Protein AF-A0AB36J123-F1 (afdb_monomer)

Solvent-accessible surface area (backbone atoms only — not comparable to full-atom values): 5762 Å² total; per-residue (Å²): 133,56,73,65,58,53,52,52,52,54,53,50,51,56,48,67,76,35,75,91,59,73,52,98,80,51,66,58,70,63,59,67,69,46,84,74,71,79,48,74,66,59,41,50,56,52,34,65,70,54,67,84,54,100,64,72,83,83,39,72,68,49,52,48,54,49,39,52,49,45,22,69,74,67,77,42,82,62,50,75,66,50,52,55,48,37,52,54,56,54,75,74,108

Mean predicted aligned error: 8.82 Å

Foldseek 3Di:
DDPVVVVVVVVVVVCVVQVPDQDPVGCVVVVVPPPDADDPVLLVVLLVVPLVDPDDQPDPVLLVVSQVSSCVSVVDGHDPVSSVSSSVVNVVD

Structure (mmCIF, N/CA/C/O backbone):
data_AF-A0AB36J123-F1
#
_entry.id   AF-A0AB36J123-F1
#
loop_
_atom_site.group_PDB
_atom_site.id
_atom_site.type_symbol
_atom_site.label_atom_id
_atom_site.label_alt_id
_atom_site.label_comp_id
_atom_site.label_asym_id
_atom_site.label_entity_id
_atom_site.label_seq_id
_atom_site.pdbx_PDB_ins_code
_atom_site.Cartn_x
_atom_site.Cartn_y
_atom_site.Cartn_z
_atom_site.occupancy
_atom_site.B_iso_or_equiv
_atom_site.auth_seq_id
_atom_site.auth_comp_id
_atom_site.auth_asym_id
_atom_site.auth_atom_id
_atom_site.pdbx_PDB_model_num
ATOM 1 N N . MET A 1 1 ? -23.799 4.074 -5.678 1.00 66.69 1 MET A N 1
ATOM 2 C CA . MET A 1 1 ? -23.306 4.081 -4.283 1.00 66.69 1 MET A CA 1
ATOM 3 C C . MET A 1 1 ? -22.086 4.968 -4.229 1.00 66.69 1 MET A C 1
ATOM 5 O O . MET A 1 1 ? -21.117 4.671 -4.922 1.00 66.69 1 MET A O 1
ATOM 9 N N . SER A 1 2 ? -22.160 6.059 -3.476 1.00 87.00 2 SER A N 1
ATOM 10 C CA . SER A 1 2 ? -21.027 6.953 -3.257 1.00 87.00 2 SER A CA 1
ATOM 11 C C . SER A 1 2 ? -19.980 6.278 -2.357 1.00 87.00 2 SER A C 1
ATOM 13 O O . SER A 1 2 ? -20.276 5.307 -1.655 1.00 87.00 2 SER A O 1
ATOM 15 N N . MET A 1 3 ? -18.743 6.782 -2.362 1.00 82.75 3 MET A N 1
ATOM 16 C CA . MET A 1 3 ? -17.713 6.339 -1.412 1.00 82.75 3 MET A CA 1
ATOM 17 C C . MET A 1 3 ? -18.166 6.567 0.040 1.00 82.75 3 MET A C 1
ATOM 19 O O . MET A 1 3 ? -17.951 5.710 0.896 1.00 82.75 3 MET A O 1
ATOM 23 N N . GLY A 1 4 ? -18.876 7.674 0.290 1.00 86.06 4 GLY A N 1
ATOM 24 C CA . GLY A 1 4 ? -19.454 7.997 1.594 1.00 86.06 4 GLY A CA 1
ATOM 25 C C . GLY A 1 4 ? -20.437 6.934 2.087 1.00 86.06 4 GLY A C 1
ATOM 26 O O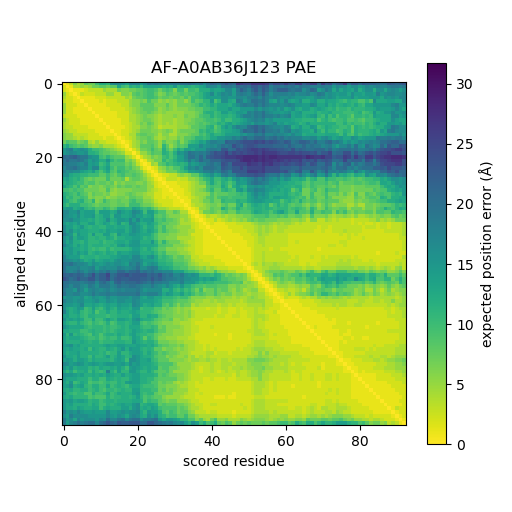 . GLY A 1 4 ? -20.349 6.515 3.239 1.00 86.06 4 GLY A O 1
ATOM 27 N N . ASP A 1 5 ? -21.292 6.411 1.203 1.00 89.19 5 ASP A N 1
ATOM 28 C CA . ASP A 1 5 ? -22.276 5.376 1.560 1.00 89.19 5 ASP A CA 1
ATOM 29 C C . ASP A 1 5 ? -21.591 4.076 2.011 1.00 89.19 5 ASP A C 1
ATOM 31 O O . ASP A 1 5 ? -22.054 3.391 2.924 1.00 89.19 5 ASP A O 1
ATOM 35 N N . ARG A 1 6 ? -20.464 3.725 1.378 1.00 87.25 6 ARG A N 1
ATOM 36 C CA . ARG A 1 6 ? -19.690 2.518 1.710 1.00 87.25 6 ARG A CA 1
ATOM 37 C C . ARG A 1 6 ? -19.005 2.657 3.063 1.00 87.25 6 ARG A C 1
ATOM 39 O O . ARG A 1 6 ? -19.091 1.744 3.882 1.00 87.25 6 ARG A O 1
ATOM 46 N N . VAL A 1 7 ? -18.379 3.807 3.312 1.00 84.94 7 VAL A N 1
ATOM 47 C CA . VAL A 1 7 ? -17.730 4.108 4.595 1.00 84.94 7 VAL A CA 1
ATOM 48 C C . VAL A 1 7 ? -18.759 4.103 5.724 1.00 84.94 7 VAL A C 1
ATOM 50 O O . VAL A 1 7 ? -18.542 3.442 6.737 1.00 84.94 7 VAL A O 1
ATOM 53 N N . ALA A 1 8 ? -19.914 4.747 5.532 1.00 86.44 8 ALA A N 1
ATOM 54 C CA . ALA A 1 8 ? -20.993 4.752 6.519 1.00 86.44 8 ALA A CA 1
ATOM 55 C C . ALA A 1 8 ? -21.461 3.331 6.874 1.00 86.44 8 ALA A C 1
AT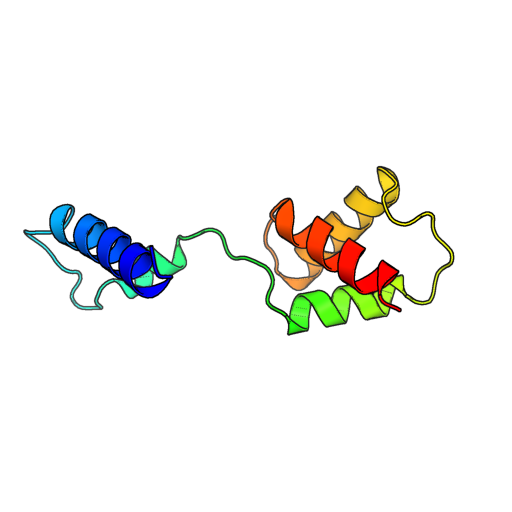OM 57 O O . ALA A 1 8 ? -21.684 3.024 8.045 1.00 86.44 8 ALA A O 1
ATOM 58 N N . ARG A 1 9 ? -21.544 2.436 5.881 1.00 86.94 9 ARG A N 1
ATOM 59 C CA . ARG A 1 9 ? -21.937 1.035 6.081 1.00 86.94 9 ARG A CA 1
ATOM 60 C C . ARG A 1 9 ? -20.896 0.232 6.867 1.00 86.94 9 ARG A C 1
ATOM 62 O O . ARG A 1 9 ? -21.275 -0.542 7.742 1.00 86.94 9 ARG A O 1
ATOM 69 N N . ILE A 1 10 ? -19.605 0.445 6.603 1.00 84.00 10 ILE A N 1
ATOM 70 C CA . ILE A 1 10 ? -18.504 -0.180 7.359 1.00 84.00 10 ILE A CA 1
ATOM 71 C C . ILE A 1 10 ? -18.510 0.313 8.812 1.00 84.00 10 ILE A C 1
ATOM 73 O O . ILE A 1 10 ? -18.427 -0.488 9.739 1.00 84.00 10 ILE A O 1
ATOM 77 N N . VAL A 1 11 ? -18.678 1.619 9.031 1.00 82.56 11 VAL A N 1
ATOM 78 C CA . VAL A 1 11 ? -18.742 2.202 10.381 1.00 82.56 11 VAL A CA 1
ATOM 79 C C . VAL A 1 11 ? -19.961 1.693 11.154 1.00 82.56 11 VAL A C 1
ATOM 81 O O . VAL A 1 11 ? -19.850 1.378 12.339 1.00 82.56 11 VAL A O 1
ATOM 84 N N . ALA A 1 12 ? -21.119 1.574 10.498 1.00 84.56 12 ALA A N 1
ATOM 85 C CA . ALA A 1 12 ? -22.321 1.011 11.108 1.00 84.56 12 ALA A CA 1
ATOM 86 C C . ALA A 1 12 ? -22.120 -0.457 11.520 1.00 84.56 12 ALA A C 1
ATOM 88 O O . ALA A 1 12 ? -22.514 -0.836 12.621 1.00 84.56 12 ALA A O 1
ATOM 89 N N . PHE A 1 13 ? -21.453 -1.255 10.681 1.00 84.06 13 PHE A N 1
ATOM 90 C CA . PHE A 1 13 ? -21.083 -2.634 11.004 1.00 84.06 13 PHE A CA 1
ATOM 91 C C . PHE A 1 13 ? -20.159 -2.711 12.232 1.00 84.06 13 PHE A C 1
ATOM 93 O O . PHE A 1 13 ? -20.442 -3.464 13.162 1.00 84.06 13 PHE A O 1
ATOM 100 N N . LEU A 1 14 ? -19.111 -1.880 12.287 1.00 80.00 14 LEU A N 1
ATOM 101 C CA . LEU A 1 14 ? -18.194 -1.829 13.433 1.00 80.00 14 LEU A CA 1
ATOM 102 C C . LEU A 1 14 ? -18.907 -1.423 14.734 1.00 80.00 14 LEU A C 1
ATOM 104 O O . LEU A 1 14 ? -18.644 -2.007 15.782 1.00 80.00 14 LEU A O 1
ATOM 108 N N . ARG A 1 15 ? -19.842 -0.463 14.677 1.00 77.44 15 ARG A N 1
ATOM 109 C CA . ARG A 1 15 ? -20.644 -0.049 15.844 1.00 77.44 15 ARG A CA 1
ATOM 110 C C . ARG A 1 15 ? -21.605 -1.133 16.321 1.00 77.44 15 ARG A C 1
ATOM 112 O O . ARG A 1 15 ? -21.764 -1.303 17.526 1.00 77.44 15 ARG A O 1
ATOM 119 N N . ALA A 1 16 ? -22.237 -1.857 15.398 1.00 81.56 16 ALA A N 1
ATOM 120 C CA . ALA A 1 16 ? -23.155 -2.940 15.739 1.00 81.56 16 ALA A CA 1
ATOM 121 C C . ALA A 1 16 ? -22.436 -4.105 16.443 1.00 81.56 16 ALA A C 1
ATOM 123 O O . ALA A 1 16 ? -23.003 -4.707 17.349 1.00 81.56 16 ALA A O 1
ATOM 124 N N . GLY A 1 17 ? -21.180 -4.384 16.073 1.00 74.31 17 GLY A N 1
ATOM 125 C CA . GLY A 1 17 ? -20.369 -5.446 16.679 1.00 74.31 17 GLY A CA 1
ATOM 126 C C . GLY A 1 17 ? -19.835 -5.152 18.089 1.00 74.31 17 GLY A C 1
ATOM 127 O O . GLY A 1 17 ? -19.442 -6.084 18.781 1.00 74.31 17 GLY A O 1
ATOM 128 N N . TYR A 1 18 ? -19.838 -3.888 18.536 1.00 68.06 18 TYR A N 1
ATOM 129 C CA . TYR A 1 18 ? -19.264 -3.457 19.824 1.00 68.06 18 TYR A CA 1
ATOM 130 C C . TYR A 1 18 ? -20.251 -2.646 20.683 1.00 68.06 18 TYR A C 1
ATOM 132 O O . TYR A 1 18 ? -19.860 -1.744 21.427 1.00 68.06 18 TYR A O 1
ATOM 140 N N . SER A 1 19 ? -21.546 -2.975 20.612 1.00 66.50 19 SER A N 1
ATOM 141 C CA . SER A 1 19 ? -22.622 -2.211 21.264 1.00 66.50 19 SER A CA 1
ATOM 142 C C . SER A 1 19 ? -22.503 -2.099 22.792 1.00 66.50 19 SER A C 1
ATOM 144 O O . SER A 1 19 ? -23.073 -1.178 23.370 1.00 66.50 19 SER A O 1
ATOM 146 N N . SER A 1 20 ? -21.779 -3.011 23.455 1.00 63.50 20 SER A N 1
ATOM 147 C CA . SER A 1 20 ? -21.596 -3.040 24.915 1.00 63.50 20 SER A CA 1
ATOM 148 C C . SER A 1 20 ? -20.236 -2.518 25.398 1.00 63.50 20 SER A C 1
ATOM 150 O O . SER A 1 20 ? -19.960 -2.564 26.594 1.00 63.50 20 SER A O 1
ATOM 152 N N . GLY A 1 21 ? -19.365 -2.042 24.504 1.00 58.53 21 GLY A N 1
ATOM 153 C CA . GLY A 1 21 ? -18.012 -1.649 24.885 1.00 58.53 21 GLY A CA 1
ATOM 154 C C . GLY A 1 21 ? -17.247 -1.008 23.743 1.00 58.53 21 GLY A C 1
ATOM 155 O O . GLY A 1 21 ? -16.353 -1.622 23.168 1.00 58.53 21 GLY A O 1
ATOM 156 N N . THR A 1 22 ? -17.564 0.248 23.430 1.00 58.53 22 THR A N 1
ATOM 157 C CA . THR A 1 22 ? -16.602 1.097 22.722 1.00 58.53 22 THR A CA 1
ATOM 158 C C . THR A 1 22 ? -15.332 1.185 23.567 1.00 58.53 22 THR A C 1
ATOM 160 O O . THR A 1 22 ? -15.432 1.576 24.734 1.00 58.53 22 THR A O 1
ATOM 163 N N . PRO A 1 23 ? -14.146 0.849 23.025 1.00 61.69 23 PRO A N 1
ATOM 164 C CA . PRO A 1 23 ? -12.897 1.041 23.749 1.00 61.69 23 PRO A CA 1
ATOM 165 C C . PRO A 1 23 ? -12.799 2.502 24.201 1.00 61.69 23 PRO A C 1
ATOM 167 O O . PRO A 1 23 ? -13.172 3.396 23.441 1.00 61.69 23 PRO A O 1
ATOM 170 N N . ALA A 1 24 ? -12.277 2.767 25.402 1.00 62.50 24 ALA A N 1
ATOM 171 C CA . ALA A 1 24 ? -12.115 4.134 25.922 1.00 62.50 24 ALA A CA 1
ATOM 172 C C . ALA A 1 24 ? -11.310 5.054 24.972 1.00 62.50 24 ALA A C 1
ATOM 174 O O . ALA A 1 24 ? -11.429 6.273 25.023 1.00 62.50 24 ALA A O 1
ATOM 175 N N . VAL A 1 25 ? -10.528 4.446 24.075 1.00 66.06 25 VAL A N 1
ATOM 176 C CA . VAL A 1 25 ? -9.689 5.072 23.041 1.00 66.06 25 VAL A CA 1
ATOM 177 C C . VAL A 1 25 ? -10.343 5.128 21.644 1.00 66.06 25 VAL A C 1
ATOM 179 O O . VAL A 1 25 ? -9.714 5.563 20.682 1.00 66.06 25 VAL A O 1
ATOM 182 N N . GLY A 1 26 ? -11.605 4.709 21.499 1.00 73.81 26 GLY A N 1
ATOM 183 C CA . GLY A 1 26 ? -12.336 4.685 20.226 1.00 73.81 26 GLY A CA 1
ATOM 184 C C . GLY A 1 26 ? -11.996 3.492 19.316 1.00 73.81 26 GLY A C 1
ATOM 185 O O . GLY A 1 26 ? -11.454 2.483 19.758 1.00 73.81 26 GLY A O 1
ATOM 186 N N . TYR A 1 27 ? -12.334 3.595 18.022 1.00 74.31 27 TYR A N 1
ATOM 187 C CA . TYR A 1 27 ? -12.139 2.529 17.015 1.00 74.31 27 TYR A CA 1
ATOM 188 C C . TYR A 1 27 ? -10.742 2.530 16.364 1.00 74.31 27 TYR A C 1
ATOM 190 O O . TYR A 1 27 ? -10.461 1.683 15.519 1.00 74.31 27 TYR A O 1
ATOM 198 N N . VAL A 1 28 ? -9.861 3.462 16.747 1.00 74.94 28 VAL A N 1
ATOM 199 C CA . VAL A 1 28 ? -8.510 3.615 16.174 1.00 74.94 28 VAL A CA 1
ATOM 200 C C . VAL A 1 28 ? -7.686 2.317 16.232 1.00 74.94 28 VAL A C 1
ATOM 202 O O . VAL A 1 28 ? -7.116 1.959 15.203 1.00 74.94 28 VAL A O 1
ATOM 205 N N . PRO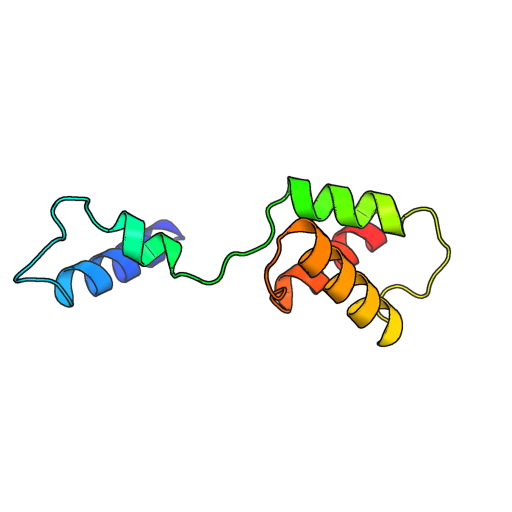 A 1 29 ? -7.672 1.544 17.340 1.00 75.69 29 PRO A N 1
ATOM 206 C CA . PRO A 1 29 ? -6.939 0.276 17.380 1.00 75.69 29 PRO A CA 1
ATOM 207 C C . PRO A 1 29 ? -7.455 -0.765 16.377 1.00 75.69 29 PRO A C 1
ATOM 209 O O . PRO A 1 29 ? -6.669 -1.526 15.831 1.00 75.69 29 PRO A O 1
ATOM 212 N N . LEU A 1 30 ? -8.762 -0.785 16.090 1.00 77.12 30 LEU A N 1
ATOM 213 C CA . LEU A 1 30 ? -9.347 -1.713 15.114 1.00 77.12 30 LEU A CA 1
ATOM 214 C C . LEU A 1 30 ? -8.977 -1.331 13.678 1.00 77.12 30 LEU A C 1
ATOM 216 O O . LEU A 1 30 ? -8.761 -2.205 12.847 1.00 77.12 30 LEU A O 1
ATOM 220 N N . LEU A 1 31 ? -8.867 -0.031 13.394 1.00 76.69 31 LEU A N 1
ATOM 221 C CA . LEU A 1 31 ? -8.383 0.452 12.100 1.00 76.69 31 LEU A CA 1
ATOM 222 C C . LEU A 1 31 ? -6.891 0.162 11.905 1.00 76.69 31 LEU A C 1
ATOM 224 O O . LEU A 1 31 ? -6.479 -0.094 10.781 1.00 76.69 31 LEU A O 1
ATOM 228 N N . ALA A 1 32 ? -6.104 0.146 12.983 1.00 76.56 32 ALA A N 1
ATOM 229 C CA . ALA A 1 32 ? -4.686 -0.209 12.940 1.00 76.56 32 ALA A CA 1
ATOM 230 C C . ALA A 1 32 ? -4.434 -1.700 12.644 1.00 76.56 32 ALA A C 1
ATOM 232 O O . ALA A 1 32 ? -3.337 -2.054 12.229 1.00 76.56 32 ALA A O 1
ATOM 233 N N . LEU A 1 33 ? -5.434 -2.567 12.847 1.00 75.94 33 LEU A N 1
ATOM 234 C CA . LEU A 1 33 ? -5.373 -3.986 12.477 1.00 75.94 33 LEU A CA 1
ATOM 235 C C . LEU A 1 33 ? -5.742 -4.242 11.013 1.00 75.94 33 LEU A C 1
ATOM 237 O O . LEU A 1 33 ? -5.564 -5.361 10.529 1.00 75.94 33 LEU A O 1
ATOM 241 N N . LEU A 1 34 ? -6.304 -3.250 10.315 1.00 77.94 34 LEU A N 1
ATOM 242 C CA . LEU A 1 34 ? -6.538 -3.397 8.885 1.00 77.94 34 LEU A CA 1
ATOM 243 C C . LEU A 1 34 ? -5.185 -3.556 8.187 1.00 77.94 34 LEU A C 1
ATOM 245 O O . LEU A 1 34 ? -4.237 -2.862 8.557 1.00 77.94 34 LEU A O 1
ATOM 249 N N . PRO A 1 35 ? -5.090 -4.446 7.184 1.00 67.44 35 PRO A N 1
ATOM 250 C CA . PRO A 1 35 ? -3.848 -4.640 6.456 1.00 67.44 35 PRO A CA 1
ATOM 251 C C . PRO A 1 35 ? -3.377 -3.296 5.908 1.00 67.44 35 PRO A C 1
ATOM 253 O O . PRO A 1 35 ? -4.121 -2.594 5.210 1.00 67.44 35 PRO A O 1
ATOM 256 N N . ARG A 1 36 ? -2.153 -2.919 6.274 1.00 76.81 36 ARG A N 1
ATOM 257 C CA . ARG A 1 36 ? -1.558 -1.666 5.843 1.00 76.81 36 ARG A CA 1
ATOM 258 C C . ARG A 1 36 ? -1.274 -1.765 4.350 1.00 76.81 36 ARG A C 1
ATOM 260 O O . ARG A 1 36 ? -0.586 -2.666 3.886 1.00 76.81 36 ARG A O 1
ATOM 267 N N . ARG A 1 37 ? -1.815 -0.819 3.592 1.00 80.88 37 ARG A N 1
ATOM 268 C CA . ARG A 1 37 ? -1.440 -0.593 2.194 1.00 80.88 37 ARG A CA 1
ATOM 269 C C . ARG A 1 37 ? -0.240 0.347 2.166 1.00 80.88 37 ARG A C 1
ATOM 271 O O . ARG A 1 37 ? -0.214 1.296 2.955 1.00 80.88 37 ARG A O 1
ATOM 278 N N . ALA A 1 38 ? 0.704 0.136 1.252 1.00 83.62 38 ALA A N 1
ATOM 279 C CA . ALA A 1 38 ? 1.821 1.063 1.083 1.00 83.62 38 ALA A CA 1
ATOM 280 C C . ALA A 1 38 ? 1.296 2.474 0.749 1.00 83.62 38 ALA A C 1
ATOM 282 O O . ALA A 1 38 ? 0.390 2.652 -0.071 1.00 83.62 38 ALA A O 1
ATOM 283 N N . SER A 1 39 ? 1.831 3.50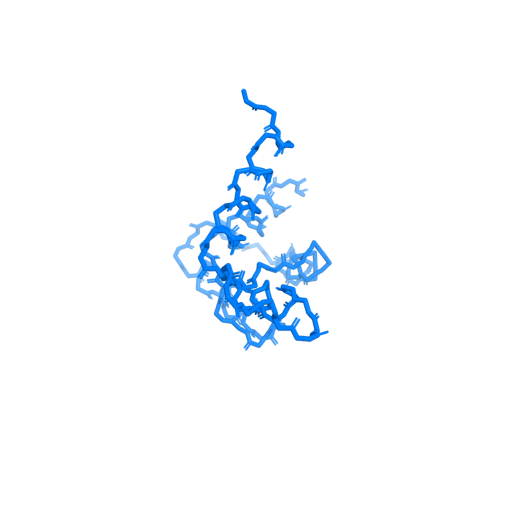0 1.396 1.00 87.50 39 SER A N 1
ATOM 284 C CA . SER A 1 39 ? 1.503 4.900 1.125 1.00 87.50 39 SER A CA 1
ATOM 285 C C . SER A 1 39 ? 2.021 5.342 -0.245 1.00 87.50 39 SER A C 1
ATOM 287 O O . SER A 1 39 ? 2.887 4.708 -0.847 1.00 87.50 39 SER A O 1
ATOM 289 N N . ASP A 1 40 ? 1.490 6.449 -0.762 1.00 87.88 40 ASP A N 1
ATOM 290 C CA . ASP A 1 40 ? 1.898 6.984 -2.067 1.00 87.88 40 ASP A CA 1
ATOM 291 C C . ASP A 1 40 ? 3.387 7.360 -2.103 1.00 87.88 40 ASP A C 1
ATOM 293 O O . ASP A 1 40 ? 4.046 7.178 -3.127 1.00 87.88 40 ASP A O 1
ATOM 297 N N . ASP A 1 41 ? 3.928 7.840 -0.982 1.00 89.06 41 ASP A N 1
ATOM 298 C CA . ASP A 1 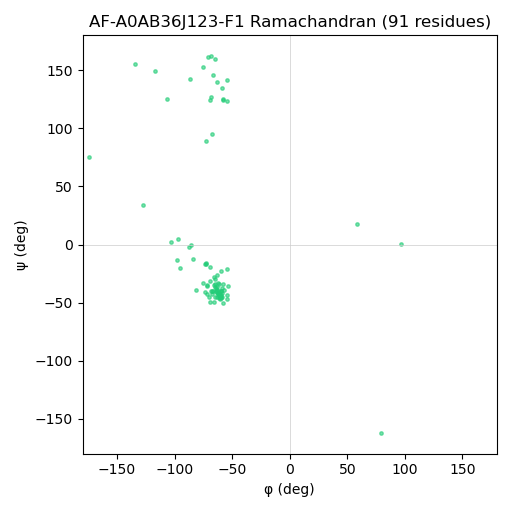41 ? 5.338 8.208 -0.864 1.00 89.06 41 ASP A CA 1
ATOM 299 C C . ASP A 1 41 ? 6.244 6.974 -0.801 1.00 89.06 41 ASP A C 1
ATOM 301 O O . ASP A 1 41 ? 7.269 6.936 -1.486 1.00 89.06 41 ASP A O 1
ATOM 305 N N . GLU A 1 42 ? 5.838 5.933 -0.064 1.00 90.94 42 GLU A N 1
ATOM 306 C CA . GLU A 1 42 ? 6.528 4.635 -0.062 1.00 90.94 42 GLU A CA 1
ATOM 307 C C . GLU A 1 42 ? 6.539 4.039 -1.481 1.00 90.94 42 GLU A C 1
ATOM 309 O O . GLU A 1 42 ? 7.598 3.664 -1.982 1.00 90.94 42 GLU A O 1
ATOM 314 N N . ILE A 1 43 ? 5.402 4.047 -2.189 1.00 92.25 43 ILE A N 1
ATOM 315 C CA . ILE A 1 43 ? 5.307 3.580 -3.583 1.00 92.25 43 ILE A CA 1
ATOM 316 C 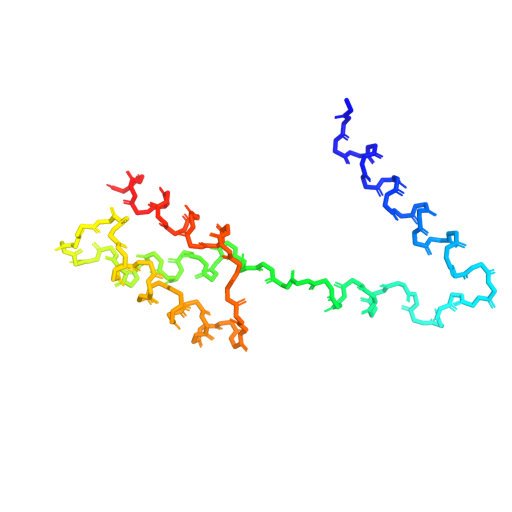C . ILE A 1 43 ? 6.213 4.394 -4.511 1.00 92.25 43 ILE A C 1
ATOM 318 O O . ILE A 1 43 ? 6.920 3.815 -5.336 1.00 92.25 43 ILE A O 1
ATOM 322 N N . ARG A 1 44 ? 6.247 5.725 -4.376 1.00 91.50 44 ARG A N 1
ATOM 323 C CA . ARG A 1 44 ? 7.125 6.585 -5.185 1.00 91.50 44 ARG A CA 1
ATOM 324 C C . ARG A 1 44 ? 8.601 6.286 -4.931 1.00 91.50 44 ARG A C 1
ATOM 326 O O . ARG A 1 44 ? 9.379 6.266 -5.882 1.00 91.50 44 ARG A O 1
ATOM 333 N N . SER A 1 45 ? 8.973 6.023 -3.678 1.00 91.75 45 SER A N 1
ATOM 334 C CA . SER A 1 45 ? 10.339 5.633 -3.323 1.00 91.75 45 SER A CA 1
ATOM 335 C C . SER A 1 45 ? 10.729 4.275 -3.904 1.00 91.75 45 SER A C 1
ATOM 337 O O . SER A 1 45 ? 11.891 4.077 -4.249 1.00 91.75 45 SER A O 1
ATOM 339 N N . VAL A 1 46 ? 9.789 3.335 -4.002 1.00 91.12 46 VAL A N 1
ATOM 340 C CA . VAL A 1 46 ?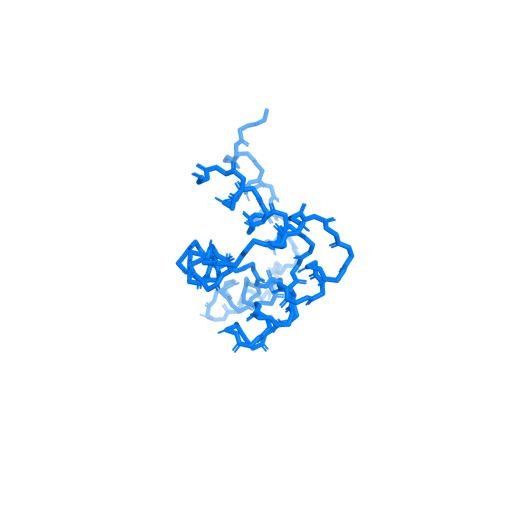 10.030 2.053 -4.672 1.00 91.12 46 VAL A CA 1
ATOM 341 C C . VAL A 1 46 ? 10.187 2.284 -6.178 1.00 91.12 46 VAL A C 1
ATOM 343 O O . VAL A 1 46 ? 11.186 1.866 -6.752 1.00 91.12 46 VAL A O 1
ATOM 346 N N . ILE A 1 47 ? 9.274 3.024 -6.817 1.00 91.56 47 ILE A N 1
ATOM 347 C CA . ILE A 1 47 ? 9.335 3.338 -8.258 1.00 91.56 47 ILE A CA 1
ATOM 348 C C . ILE A 1 47 ? 10.677 3.975 -8.636 1.00 91.56 47 ILE A C 1
ATOM 350 O O . ILE A 1 47 ? 11.303 3.538 -9.599 1.00 91.56 47 ILE A O 1
ATOM 354 N N . SER A 1 48 ? 11.159 4.962 -7.875 1.00 90.31 48 SER A N 1
ATOM 355 C CA . SER A 1 48 ? 12.426 5.639 -8.182 1.00 90.31 48 SER A CA 1
ATOM 356 C C . SER A 1 48 ? 13.643 4.712 -8.122 1.00 90.31 48 SER A C 1
ATOM 358 O O . SER A 1 48 ? 14.625 4.960 -8.817 1.00 90.31 48 SER A O 1
ATOM 360 N N . LYS A 1 49 ? 13.577 3.628 -7.339 1.00 89.44 49 LYS A N 1
ATOM 361 C CA . LYS A 1 49 ? 14.631 2.612 -7.269 1.00 89.44 49 LYS A CA 1
ATOM 362 C C . LYS A 1 49 ? 14.645 1.690 -8.491 1.00 89.44 49 LYS A C 1
ATOM 364 O O . LYS A 1 49 ? 15.714 1.244 -8.889 1.00 89.44 49 LYS A O 1
ATOM 369 N N . PHE A 1 50 ? 13.480 1.409 -9.076 1.00 87.75 50 PHE A N 1
ATOM 370 C CA . PHE A 1 50 ? 13.343 0.495 -10.218 1.00 87.75 50 PHE A CA 1
ATOM 371 C C . PHE A 1 50 ? 13.338 1.199 -11.584 1.00 87.75 50 PHE A C 1
ATOM 373 O O . PHE A 1 50 ? 13.650 0.563 -12.583 1.00 87.75 50 PHE A O 1
ATOM 380 N N . ALA A 1 51 ? 13.041 2.500 -11.642 1.00 85.44 51 ALA A N 1
ATOM 381 C CA . ALA A 1 51 ? 13.062 3.297 -12.873 1.00 85.44 51 ALA A CA 1
ATOM 382 C C . ALA A 1 51 ? 14.412 3.329 -13.637 1.00 85.44 51 ALA A C 1
ATOM 384 O O . ALA A 1 51 ? 14.376 3.393 -14.865 1.00 85.44 51 ALA A O 1
ATOM 385 N N . PRO A 1 52 ? 15.598 3.288 -12.990 1.00 80.88 52 PRO A N 1
ATOM 386 C CA . PRO A 1 52 ? 16.880 3.371 -13.698 1.00 80.88 52 PRO A CA 1
ATOM 387 C C . PRO A 1 52 ? 17.259 2.112 -14.487 1.00 80.88 52 PRO A C 1
ATOM 389 O O . PRO A 1 52 ? 18.184 2.163 -15.295 1.00 80.88 52 PRO A O 1
ATOM 392 N N . GLU A 1 53 ? 16.610 0.974 -14.232 1.00 72.81 53 GLU A N 1
ATOM 393 C CA . GLU A 1 53 ? 17.030 -0.308 -14.790 1.00 72.81 53 GLU A CA 1
ATOM 394 C C . GLU A 1 53 ? 16.090 -0.789 -15.906 1.00 72.81 53 GLU A C 1
ATOM 396 O O . GLU A 1 53 ? 14.890 -0.948 -15.674 1.00 72.81 53 GLU A O 1
ATOM 401 N N . PRO A 1 54 ? 16.610 -1.096 -17.112 1.00 66.12 54 PRO A N 1
ATOM 402 C CA . PRO A 1 54 ? 15.813 -1.680 -18.181 1.00 66.12 54 PRO A CA 1
ATOM 403 C C . PRO A 1 54 ? 15.499 -3.142 -17.843 1.00 66.12 54 PRO A C 1
ATOM 405 O O . PRO A 1 54 ? 16.241 -4.060 -18.189 1.00 66.12 54 PRO A O 1
ATOM 408 N N . ARG A 1 55 ? 14.387 -3.358 -17.138 1.00 74.12 55 ARG A N 1
ATOM 409 C CA . ARG A 1 55 ? 13.852 -4.682 -16.807 1.00 74.12 55 ARG A CA 1
ATOM 410 C C . ARG A 1 55 ? 12.479 -4.871 -17.457 1.00 74.12 55 ARG A C 1
ATOM 412 O O . ARG A 1 55 ? 11.739 -3.897 -17.601 1.00 74.12 55 ARG A O 1
ATOM 419 N N . PRO A 1 56 ? 12.087 -6.105 -17.817 1.00 78.75 56 PRO A N 1
ATOM 420 C CA . PRO A 1 56 ? 10.731 -6.385 -18.273 1.00 78.75 56 PRO A CA 1
ATOM 421 C C . PRO A 1 56 ? 9.736 -6.194 -17.118 1.00 78.75 56 PRO A C 1
ATOM 423 O O . PRO A 1 56 ? 9.514 -7.089 -16.300 1.00 78.75 56 PRO A O 1
ATOM 426 N N . VAL A 1 57 ? 9.143 -5.000 -17.052 1.00 81.75 57 VAL A N 1
ATOM 427 C CA . VAL A 1 57 ? 8.105 -4.646 -16.079 1.00 81.75 57 VAL A CA 1
ATOM 428 C C . VAL A 1 57 ? 6.930 -5.618 -16.220 1.00 81.75 57 VAL A C 1
ATOM 430 O O . VAL A 1 57 ? 6.363 -5.777 -17.299 1.00 81.75 57 VAL A O 1
ATOM 433 N N . GLY A 1 58 ? 6.560 -6.272 -15.117 1.00 78.12 58 GLY A N 1
ATOM 434 C CA . GLY A 1 58 ? 5.472 -7.256 -15.079 1.00 78.12 58 GLY A CA 1
ATOM 435 C C . GLY A 1 58 ? 5.900 -8.721 -15.208 1.00 78.12 58 GLY A C 1
ATOM 436 O O . GLY A 1 58 ? 5.034 -9.593 -15.147 1.00 78.12 58 GLY A O 1
ATOM 437 N N . SER A 1 59 ? 7.199 -9.022 -15.335 1.00 85.81 59 SER A N 1
ATOM 438 C CA . SER A 1 59 ? 7.695 -10.398 -15.193 1.00 85.81 59 SER A CA 1
ATOM 439 C C . SER A 1 59 ? 7.494 -10.933 -13.765 1.00 85.81 59 SER A C 1
ATOM 441 O O . SER A 1 59 ? 7.332 -10.164 -12.813 1.00 85.81 59 SER A O 1
ATOM 443 N N . ALA A 1 60 ? 7.506 -12.260 -13.595 1.00 86.31 60 ALA A N 1
ATOM 444 C CA . ALA A 1 60 ? 7.387 -12.880 -12.273 1.00 86.31 60 ALA A CA 1
ATOM 445 C C . ALA A 1 60 ? 8.526 -12.437 -11.336 1.00 86.31 60 ALA A C 1
ATOM 447 O O . ALA A 1 60 ? 8.256 -12.024 -10.210 1.00 86.31 60 ALA A O 1
ATOM 448 N N . ASP A 1 61 ? 9.762 -12.425 -11.837 1.00 87.19 61 ASP A N 1
ATOM 449 C CA . ASP A 1 61 ? 10.947 -11.993 -11.086 1.00 87.19 61 ASP A CA 1
ATOM 450 C C . ASP A 1 61 ? 10.833 -10.525 -10.656 1.00 87.19 61 ASP A C 1
ATOM 452 O O . ASP A 1 61 ? 11.069 -10.190 -9.498 1.00 87.19 61 ASP A O 1
ATOM 456 N N . PHE A 1 62 ? 10.350 -9.656 -11.551 1.00 89.19 62 PHE A N 1
ATOM 457 C CA . PHE A 1 62 ? 10.099 -8.252 -11.232 1.00 89.19 62 PHE A CA 1
ATOM 458 C C . PHE A 1 62 ? 9.077 -8.093 -10.095 1.00 89.19 62 PHE A C 1
ATOM 460 O O . PHE A 1 62 ? 9.276 -7.286 -9.188 1.00 89.19 62 PHE A O 1
ATOM 467 N N . ARG A 1 63 ? 7.984 -8.868 -10.109 1.00 90.81 63 ARG A N 1
ATOM 468 C CA . ARG A 1 63 ? 6.966 -8.815 -9.043 1.00 90.81 63 ARG A CA 1
ATOM 469 C C . ARG A 1 63 ? 7.531 -9.264 -7.696 1.00 90.81 63 ARG A C 1
ATOM 471 O O . ARG A 1 63 ? 7.168 -8.682 -6.674 1.00 90.81 63 ARG A O 1
ATOM 478 N N . VAL A 1 64 ? 8.412 -10.266 -7.693 1.00 91.94 64 VAL A N 1
ATOM 479 C CA . VAL A 1 64 ? 9.105 -10.726 -6.482 1.00 91.94 64 VAL A CA 1
ATOM 480 C C . VAL A 1 64 ? 10.037 -9.636 -5.955 1.00 91.94 64 VAL A C 1
ATOM 482 O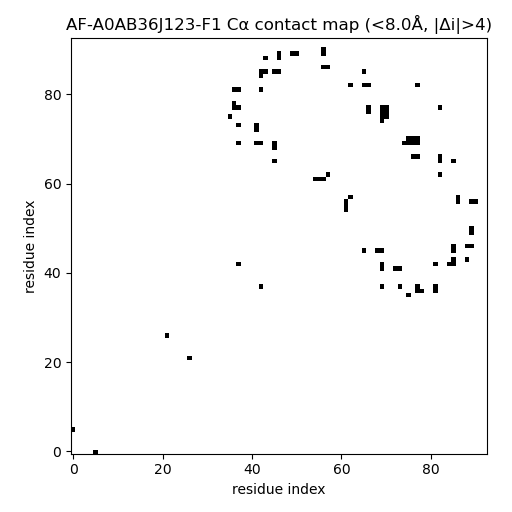 O . VAL A 1 64 ? 9.926 -9.278 -4.785 1.00 91.94 64 VAL A O 1
ATOM 485 N N . ASP A 1 65 ? 10.877 -9.047 -6.808 1.00 92.06 65 ASP A N 1
ATOM 486 C CA . ASP A 1 65 ? 11.808 -7.979 -6.419 1.00 92.06 65 ASP A CA 1
ATOM 487 C C . ASP A 1 65 ? 11.083 -6.760 -5.836 1.00 92.06 65 ASP A C 1
ATOM 489 O O . ASP A 1 65 ? 11.471 -6.228 -4.793 1.00 92.06 65 ASP A O 1
ATOM 493 N N . VAL A 1 66 ? 9.998 -6.327 -6.485 1.00 92.44 66 VAL A N 1
ATOM 494 C CA . VAL A 1 66 ? 9.154 -5.233 -5.990 1.00 92.44 66 VAL A CA 1
ATOM 495 C C . VAL A 1 66 ? 8.535 -5.596 -4.644 1.00 92.44 66 VAL A C 1
ATOM 497 O O . VAL A 1 66 ? 8.526 -4.769 -3.735 1.00 92.44 66 VAL A O 1
ATOM 500 N N . GLY A 1 67 ? 8.054 -6.831 -4.484 1.00 92.25 67 GLY A N 1
ATOM 501 C CA . GLY A 1 67 ? 7.499 -7.296 -3.218 1.00 92.25 67 GLY A CA 1
ATOM 502 C C . GLY A 1 67 ? 8.527 -7.292 -2.081 1.00 92.25 67 GLY A C 1
ATOM 503 O O . GLY A 1 67 ? 8.229 -6.836 -0.973 1.00 92.25 67 GLY A O 1
ATOM 504 N N . VAL A 1 68 ? 9.757 -7.727 -2.360 1.00 94.19 68 VAL A N 1
ATOM 505 C CA . VAL A 1 68 ? 10.881 -7.667 -1.413 1.00 94.19 68 VAL A CA 1
ATOM 506 C C . VAL A 1 68 ? 11.189 -6.219 -1.039 1.00 94.19 68 VAL A C 1
ATOM 508 O O . VAL A 1 68 ? 11.353 -5.912 0.142 1.00 94.19 68 VAL A O 1
ATOM 511 N N . GLU A 1 69 ? 11.214 -5.310 -2.012 1.00 94.12 69 GLU A N 1
ATOM 512 C CA . GLU A 1 69 ? 11.508 -3.905 -1.748 1.00 94.12 69 GLU A CA 1
ATOM 513 C C . GLU A 1 69 ? 10.409 -3.216 -0.933 1.00 94.12 69 GLU A C 1
ATOM 515 O O . GLU A 1 69 ? 10.720 -2.494 0.013 1.00 94.12 69 GLU A O 1
ATOM 520 N N . ILE A 1 70 ? 9.133 -3.469 -1.238 1.00 91.62 70 ILE A N 1
ATOM 521 C CA . ILE A 1 70 ? 8.019 -2.938 -0.441 1.00 91.62 70 ILE A CA 1
ATOM 522 C C . ILE A 1 70 ? 8.101 -3.479 0.988 1.00 91.62 70 ILE A C 1
ATOM 524 O O . ILE A 1 70 ? 7.977 -2.701 1.933 1.00 91.62 70 ILE A O 1
ATOM 528 N N . THR A 1 71 ? 8.395 -4.771 1.164 1.00 92.50 71 THR A N 1
ATOM 529 C CA . THR A 1 71 ? 8.587 -5.366 2.499 1.00 92.50 71 THR A CA 1
ATOM 530 C C . THR A 1 71 ? 9.733 -4.693 3.249 1.00 92.50 71 THR A C 1
ATOM 532 O O . THR A 1 71 ? 9.625 -4.414 4.440 1.00 92.50 71 THR A O 1
ATOM 535 N N . ARG A 1 72 ? 10.832 -4.379 2.555 1.00 90.69 72 ARG A N 1
ATOM 536 C CA . ARG A 1 72 ? 11.995 -3.698 3.137 1.00 90.69 72 ARG A CA 1
ATOM 537 C C . ARG A 1 72 ? 11.674 -2.274 3.599 1.00 90.69 72 ARG A C 1
ATOM 539 O O . ARG A 1 72 ? 12.240 -1.827 4.589 1.00 90.69 72 ARG A O 1
ATOM 546 N N . VAL A 1 73 ? 10.824 -1.556 2.865 1.00 88.56 73 VAL A N 1
ATOM 547 C CA . VAL A 1 73 ? 10.452 -0.164 3.171 1.00 88.56 73 VAL A CA 1
ATOM 548 C C . VAL A 1 73 ? 9.370 -0.090 4.250 1.00 88.56 73 VAL A C 1
ATOM 550 O O . VAL A 1 73 ? 9.423 0.785 5.107 1.00 88.56 73 VAL A O 1
ATOM 553 N N . THR A 1 74 ? 8.394 -0.997 4.206 1.00 87.44 74 THR A N 1
ATOM 554 C CA . THR A 1 74 ? 7.198 -0.957 5.067 1.00 87.44 74 THR A CA 1
ATOM 555 C C . THR A 1 74 ? 7.295 -1.854 6.298 1.00 87.44 74 THR A C 1
ATOM 557 O O . THR A 1 74 ? 6.482 -1.712 7.206 1.00 87.44 74 THR A O 1
ATOM 560 N N . ASN A 1 75 ? 8.273 -2.768 6.340 1.00 87.94 75 ASN A N 1
ATOM 561 C CA . ASN A 1 75 ? 8.394 -3.839 7.334 1.00 87.94 75 ASN A CA 1
ATOM 562 C C . ASN A 1 75 ? 7.188 -4.798 7.384 1.00 87.94 75 ASN A C 1
ATOM 564 O O . ASN A 1 75 ? 7.044 -5.554 8.345 1.00 87.94 75 ASN A O 1
ATOM 568 N N . GLU A 1 76 ? 6.353 -4.814 6.344 1.00 85.69 76 GLU A N 1
ATOM 569 C CA . GLU A 1 76 ? 5.142 -5.627 6.259 1.00 85.69 76 GLU A CA 1
ATOM 570 C C . GLU A 1 76 ? 5.034 -6.316 4.894 1.00 85.69 76 GLU A C 1
ATOM 572 O O . GLU A 1 76 ? 5.600 -5.866 3.898 1.00 85.69 76 GLU A O 1
ATOM 577 N N . MET A 1 77 ? 4.316 -7.441 4.839 1.00 88.38 77 MET A N 1
ATOM 578 C CA . MET A 1 77 ? 4.107 -8.150 3.578 1.00 88.38 77 MET A CA 1
ATOM 579 C C . MET A 1 77 ? 3.213 -7.308 2.651 1.00 88.38 77 MET A C 1
ATOM 581 O O . MET A 1 77 ? 2.116 -6.930 3.064 1.00 88.38 77 MET A O 1
ATOM 585 N N . PRO A 1 78 ? 3.634 -7.034 1.403 1.00 89.62 78 PRO A N 1
ATOM 586 C CA . PRO A 1 78 ? 2.873 -6.209 0.476 1.00 89.62 78 PRO A CA 1
ATOM 587 C C . PRO A 1 78 ? 1.566 -6.881 0.076 1.00 89.62 78 PRO A C 1
ATOM 589 O O . PRO A 1 78 ? 1.503 -8.097 -0.135 1.00 89.62 78 PRO A O 1
ATOM 592 N N . LEU A 1 79 ? 0.532 -6.070 -0.131 1.00 89.62 79 LEU A N 1
ATOM 593 C CA . LEU A 1 79 ? -0.676 -6.542 -0.788 1.00 89.62 79 LEU A CA 1
ATOM 594 C C . LEU A 1 79 ? -0.421 -6.683 -2.299 1.00 89.62 79 LEU A C 1
ATOM 596 O O . LEU A 1 79 ? 0.371 -5.925 -2.866 1.00 89.62 79 LEU A O 1
ATOM 600 N N . PRO A 1 80 ? -1.134 -7.582 -3.001 1.00 88.38 80 PRO A N 1
ATOM 601 C CA . PRO A 1 80 ? -1.030 -7.686 -4.458 1.00 88.38 80 PRO A CA 1
ATOM 602 C C . PRO A 1 80 ? -1.266 -6.350 -5.186 1.00 88.38 80 PRO A C 1
ATOM 604 O O . PRO A 1 80 ? -0.575 -6.049 -6.156 1.00 88.38 80 PRO A O 1
ATOM 607 N N . ASP A 1 81 ? -2.180 -5.517 -4.670 1.00 91.00 81 ASP A N 1
ATOM 608 C CA . ASP A 1 81 ? -2.465 -4.184 -5.219 1.00 91.00 81 ASP A CA 1
ATOM 609 C C . ASP A 1 81 ? -1.268 -3.224 -5.096 1.00 91.00 81 ASP A C 1
ATOM 611 O O . ASP A 1 81 ? -1.095 -2.357 -5.948 1.00 91.00 81 ASP A O 1
ATOM 615 N N . ASP A 1 82 ? -0.400 -3.376 -4.089 1.00 91.75 82 ASP A N 1
ATOM 616 C CA . ASP A 1 82 ? 0.786 -2.521 -3.948 1.00 91.75 82 ASP A CA 1
ATOM 617 C C . ASP A 1 82 ? 1.789 -2.764 -5.082 1.00 91.75 82 ASP A C 1
ATOM 619 O O . ASP A 1 82 ? 2.310 -1.810 -5.665 1.00 91.75 82 ASP A O 1
ATOM 623 N N . ILE A 1 83 ? 1.985 -4.026 -5.475 1.00 91.88 83 ILE A N 1
ATOM 624 C CA . ILE A 1 83 ? 2.837 -4.402 -6.614 1.00 91.88 83 ILE A CA 1
ATOM 625 C C . ILE A 1 83 ? 2.262 -3.828 -7.916 1.00 91.88 83 ILE A C 1
ATOM 627 O O . ILE A 1 83 ? 2.985 -3.224 -8.712 1.00 91.88 83 ILE A O 1
ATOM 631 N N . ASP A 1 84 ? 0.948 -3.948 -8.112 1.00 91.88 84 ASP A N 1
ATOM 632 C CA . ASP A 1 84 ? 0.275 -3.453 -9.315 1.00 91.88 84 ASP A CA 1
ATOM 633 C C . ASP A 1 84 ? 0.323 -1.916 -9.420 1.00 91.88 84 ASP A C 1
ATOM 635 O O . ASP A 1 84 ? 0.301 -1.351 -10.517 1.00 91.88 84 ASP A O 1
ATOM 639 N N . ARG A 1 85 ? 0.404 -1.199 -8.293 1.00 92.06 85 ARG A N 1
ATOM 640 C CA . ARG A 1 85 ? 0.608 0.261 -8.282 1.00 92.06 85 ARG A CA 1
ATOM 641 C C . ARG A 1 85 ? 2.016 0.659 -8.684 1.00 92.06 85 ARG A C 1
ATOM 643 O O . ARG A 1 85 ? 2.152 1.601 -9.460 1.00 92.06 85 ARG A O 1
ATOM 650 N N . VAL A 1 86 ? 3.038 -0.042 -8.191 1.00 91.19 86 VAL A N 1
ATOM 651 C CA . VAL A 1 86 ? 4.430 0.191 -8.610 1.00 91.19 86 VAL A CA 1
ATOM 652 C C . VAL A 1 86 ? 4.567 -0.068 -10.109 1.00 91.19 86 VAL A C 1
ATOM 654 O O . VAL A 1 86 ? 5.112 0.767 -10.826 1.00 91.19 86 VAL A O 1
ATOM 657 N N . GLN A 1 87 ? 3.994 -1.172 -10.598 1.00 90.94 87 GLN A N 1
ATOM 658 C CA . GLN A 1 87 ? 3.983 -1.512 -12.020 1.00 90.94 87 GLN A CA 1
ATOM 659 C C . GLN A 1 87 ? 3.330 -0.410 -12.865 1.00 90.94 87 GLN A C 1
ATOM 661 O O . GLN A 1 87 ? 3.939 0.071 -13.819 1.00 90.94 87 GLN A O 1
ATOM 666 N N . ARG A 1 88 ? 2.127 0.043 -12.487 1.00 91.75 88 ARG A N 1
ATOM 667 C CA . ARG A 1 88 ? 1.449 1.158 -13.171 1.00 91.75 88 ARG A CA 1
ATOM 668 C C . ARG A 1 88 ? 2.266 2.447 -13.142 1.00 91.75 88 ARG A C 1
ATOM 670 O O . ARG A 1 88 ? 2.288 3.158 -14.139 1.00 91.75 88 ARG A O 1
ATOM 677 N N . GLY A 1 89 ? 2.920 2.741 -12.021 1.00 88.38 89 GLY A N 1
ATOM 678 C CA . GLY A 1 89 ? 3.771 3.918 -11.879 1.00 88.38 89 GLY A CA 1
ATOM 679 C C . GLY A 1 89 ? 4.984 3.889 -12.806 1.00 88.38 89 GLY A C 1
ATOM 680 O O . GLY A 1 89 ? 5.295 4.906 -13.405 1.00 88.38 89 GLY A O 1
ATOM 681 N N . LEU A 1 90 ?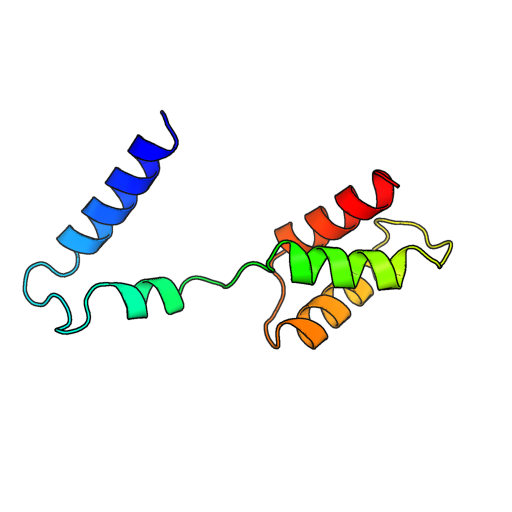 5.619 2.728 -12.979 1.00 88.00 90 LEU A N 1
ATOM 682 C CA . LEU A 1 90 ? 6.763 2.564 -13.881 1.00 88.00 90 LEU A CA 1
ATOM 683 C C . LEU A 1 90 ? 6.376 2.606 -15.360 1.00 88.00 90 LEU A C 1
ATOM 685 O O . LEU A 1 90 ? 7.134 3.129 -16.159 1.00 88.00 90 LEU A O 1
ATOM 689 N N . THR A 1 91 ? 5.206 2.081 -15.739 1.00 86.56 91 THR A N 1
ATOM 690 C CA . THR A 1 91 ? 4.716 2.161 -17.131 1.00 86.56 91 THR A CA 1
ATOM 691 C C . THR A 1 91 ? 4.245 3.570 -17.516 1.00 86.56 91 THR A C 1
ATOM 693 O O . THR A 1 91 ? 4.070 3.859 -18.695 1.00 86.56 91 THR A O 1
ATOM 696 N N . ALA A 1 92 ? 4.001 4.440 -16.534 1.00 83.94 92 ALA A N 1
ATOM 697 C CA . ALA A 1 92 ? 3.598 5.825 -16.759 1.00 83.94 92 ALA A CA 1
ATOM 698 C C . ALA A 1 92 ? 4.783 6.802 -16.920 1.00 83.94 92 ALA A C 1
ATOM 700 O O . ALA A 1 92 ? 4.539 7.994 -17.116 1.00 83.94 92 ALA A O 1
ATOM 701 N N . ILE A 1 93 ? 6.026 6.316 -16.803 1.00 74.12 93 ILE A N 1
ATOM 702 C CA . ILE A 1 93 ? 7.283 7.072 -16.958 1.00 74.12 93 ILE A CA 1
ATOM 703 C C . ILE A 1 93 ? 7.878 6.754 -18.330 1.00 74.12 93 ILE A C 1
ATOM 705 O O . ILE A 1 93 ? 8.362 7.708 -18.978 1.00 74.12 93 ILE A O 1
#

pLDDT: mean 83.14, std 9.01, range [58.53, 94.19]

Radius of gyration: 17.82 Å; Cα contacts (8 Å, |Δi|>4): 51; chains: 1; bounding box: 40×21×44 Å

Nearest PDB structures (foldseek):
  3ol4-assembly1_B  TM=5.517E-01  e=8.929E-04  Mycolicibacterium smegmatis MC2 155
  8vj1-assembly1_A  TM=4.980E-01  e=7.545E+00  Borreliella garinii

Secondary structure (DSSP, 8-state):
--HHHHHHHHHHHHHHHTTT---TTTTHHHHHTSPPPPPHHHHHHHHHHHTTS---TT-HHHHHHHHHHHHHHHSSPPPHHHHHHHHHHHHT-

Sequence (93 aa):
MSMGDRVARIVAFLRAGYSSGTPAVGYVPLLALLPRRASDDEIRSVISKFAPEPRPVGSADFRVDVGVEITRVTNEMPLPDDIDRVQRGLTAI